Protein AF-A0A9W6YCD4-F1 (afdb_monomer)

Structure (mmCIF, N/CA/C/O backbone):
data_AF-A0A9W6YCD4-F1
#
_entry.id   AF-A0A9W6YCD4-F1
#
loop_
_atom_site.group_PDB
_atom_site.id
_atom_site.type_symbol
_atom_s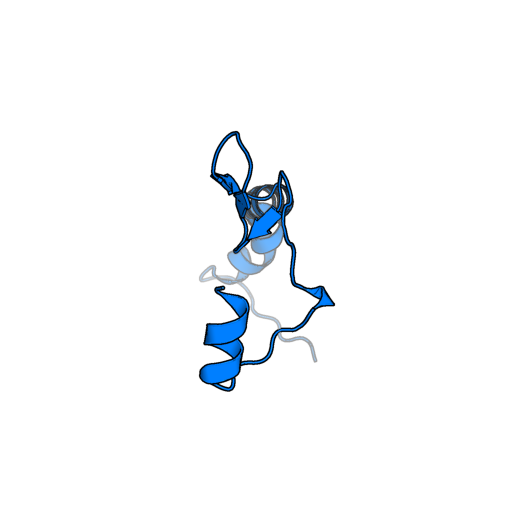ite.label_atom_id
_atom_site.label_alt_id
_atom_site.labe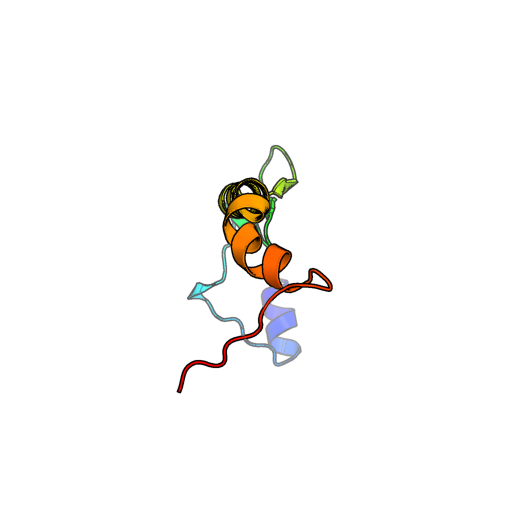l_comp_id
_atom_site.label_asym_id
_atom_site.label_entity_id
_atom_site.label_seq_id
_atom_site.pdbx_PDB_ins_code
_atom_site.Cartn_x
_atom_site.Cartn_y
_atom_site.Cartn_z
_atom_site.occupancy
_atom_site.B_iso_or_equiv
_atom_site.auth_seq_id
_atom_site.auth_comp_id
_atom_site.auth_asym_id
_atom_site.auth_atom_id
_atom_site.pdbx_PDB_model_num
ATOM 1 N N . MET A 1 1 ? 8.101 -9.972 -25.769 1.00 69.31 1 MET A N 1
ATOM 2 C CA . MET A 1 1 ? 8.335 -9.324 -24.456 1.00 69.31 1 MET A CA 1
ATOM 3 C C . MET A 1 1 ? 7.020 -9.247 -23.683 1.00 69.31 1 MET A C 1
ATOM 5 O O . MET A 1 1 ? 5.979 -9.474 -24.281 1.00 69.31 1 MET A O 1
ATOM 9 N N . ALA A 1 2 ? 7.032 -8.956 -22.376 1.00 86.50 2 ALA A N 1
ATOM 10 C CA . ALA A 1 2 ? 5.834 -9.005 -21.517 1.00 86.50 2 ALA A CA 1
ATOM 11 C C . ALA A 1 2 ? 4.619 -8.215 -22.057 1.00 86.50 2 ALA A C 1
ATOM 13 O O . ALA A 1 2 ? 3.479 -8.637 -21.884 1.00 86.50 2 ALA A O 1
ATOM 14 N N . LEU A 1 3 ? 4.860 -7.105 -22.761 1.00 91.25 3 LEU A N 1
ATOM 15 C CA . LEU A 1 3 ? 3.809 -6.285 -23.368 1.00 91.25 3 LEU A CA 1
ATOM 16 C C . LEU A 1 3 ? 3.048 -7.015 -24.491 1.00 91.25 3 LEU A C 1
ATOM 18 O O . LEU A 1 3 ? 1.832 -6.880 -24.591 1.00 91.25 3 LEU A O 1
ATOM 22 N N . ASP A 1 4 ? 3.745 -7.838 -25.281 1.00 94.38 4 ASP A N 1
ATOM 23 C CA . ASP A 1 4 ? 3.149 -8.605 -26.383 1.00 94.38 4 ASP A CA 1
ATOM 24 C C . ASP A 1 4 ? 2.178 -9.669 -25.857 1.00 94.38 4 ASP A C 1
ATOM 26 O O . ASP A 1 4 ? 1.142 -9.935 -26.459 1.00 94.38 4 ASP A O 1
ATOM 30 N N . TRP A 1 5 ? 2.489 -10.262 -24.700 1.00 96.44 5 TRP A N 1
ATOM 31 C CA . TRP A 1 5 ? 1.630 -11.259 -24.056 1.00 96.44 5 TRP A CA 1
ATOM 32 C C . TRP A 1 5 ? 0.350 -10.641 -23.498 1.00 96.44 5 TRP A C 1
ATOM 34 O O . TRP A 1 5 ? -0.722 -11.225 -23.635 1.00 96.44 5 TRP A O 1
ATOM 44 N N . LEU A 1 6 ? 0.445 -9.446 -22.909 1.00 95.12 6 LEU A N 1
ATOM 45 C CA . LEU A 1 6 ? -0.728 -8.703 -22.447 1.00 95.12 6 LEU A CA 1
ATOM 46 C C . LEU A 1 6 ? -1.660 -8.367 -23.616 1.00 95.12 6 LEU A C 1
ATOM 48 O O . LEU A 1 6 ? -2.867 -8.582 -23.515 1.00 95.12 6 LEU A O 1
ATOM 52 N N . ALA A 1 7 ? -1.096 -7.922 -24.743 1.00 95.12 7 ALA A N 1
ATOM 53 C CA . ALA A 1 7 ? -1.862 -7.651 -25.954 1.00 95.12 7 ALA A CA 1
ATOM 54 C C . ALA A 1 7 ? -2.527 -8.921 -26.517 1.00 95.12 7 ALA A C 1
ATOM 56 O O . ALA A 1 7 ? -3.714 -8.894 -26.839 1.00 95.12 7 ALA A O 1
ATOM 57 N N . ALA A 1 8 ? -1.803 -10.045 -26.575 1.00 97.25 8 ALA A N 1
ATOM 58 C CA . ALA A 1 8 ? -2.348 -11.330 -27.023 1.00 97.25 8 ALA A CA 1
ATOM 59 C C . ALA A 1 8 ? -3.496 -11.841 -26.129 1.00 97.25 8 ALA A C 1
ATOM 61 O O . ALA A 1 8 ? -4.412 -12.497 -26.619 1.00 97.25 8 ALA A O 1
ATOM 62 N N . ALA A 1 9 ? -3.475 -11.508 -24.836 1.00 97.44 9 ALA A N 1
ATOM 63 C CA . ALA 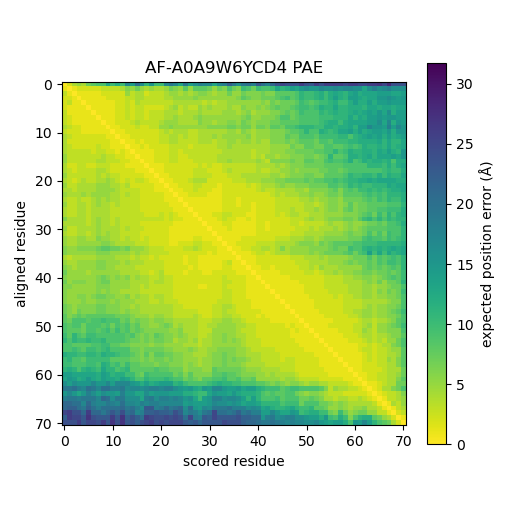A 1 9 ? -4.545 -11.816 -23.887 1.00 97.44 9 ALA A CA 1
ATOM 64 C C . ALA A 1 9 ? -5.734 -10.832 -23.943 1.00 97.44 9 ALA A C 1
ATOM 66 O O . ALA A 1 9 ? -6.672 -10.967 -23.158 1.00 97.44 9 ALA A O 1
ATOM 67 N N . GLY A 1 10 ? -5.708 -9.827 -24.827 1.00 97.06 10 GLY A N 1
ATOM 68 C CA . GLY A 1 10 ? -6.754 -8.802 -24.918 1.00 97.06 10 GLY A CA 1
ATOM 69 C C . GLY A 1 10 ? -6.752 -7.803 -23.755 1.00 97.06 10 GLY A C 1
ATOM 70 O O . GLY A 1 10 ? -7.756 -7.129 -23.524 1.00 97.06 10 GLY A O 1
ATOM 71 N N . LEU A 1 11 ? -5.646 -7.698 -23.010 1.00 97.06 11 LEU A N 1
ATOM 72 C CA . LEU A 1 11 ? -5.502 -6.764 -21.896 1.00 97.06 11 LEU A CA 1
ATOM 73 C C . LEU A 1 11 ? -4.893 -5.442 -22.372 1.00 97.06 11 LEU A C 1
ATOM 75 O O . LEU A 1 11 ? -3.900 -5.410 -23.097 1.00 97.06 11 LEU A O 1
ATOM 79 N N . THR A 1 12 ? -5.458 -4.332 -21.900 1.00 95.19 12 THR A N 1
ATOM 80 C CA . THR A 1 12 ? -4.958 -2.981 -22.184 1.00 95.19 12 THR A CA 1
ATOM 81 C C . THR A 1 12 ? -4.372 -2.337 -20.937 1.00 95.19 12 THR A C 1
ATOM 83 O O . THR A 1 12 ? -4.928 -2.466 -19.846 1.00 95.19 12 THR A O 1
ATOM 86 N N . LEU A 1 13 ? -3.291 -1.576 -21.102 1.00 94.88 13 LEU A N 1
ATOM 87 C CA . LEU A 1 13 ? -2.654 -0.838 -20.016 1.00 94.88 13 LEU A CA 1
ATOM 88 C C . LEU A 1 13 ? -3.032 0.641 -20.034 1.00 94.88 13 LEU A C 1
ATOM 90 O O . LEU A 1 13 ? -3.126 1.278 -21.083 1.00 94.88 13 LEU A O 1
ATOM 94 N N . LYS A 1 14 ? -3.168 1.221 -18.841 1.00 95.75 14 LYS A N 1
ATOM 95 C CA . LYS A 1 14 ? -3.321 2.663 -18.676 1.00 95.75 14 LYS A CA 1
ATOM 96 C C . LYS A 1 14 ? -1.940 3.305 -18.576 1.00 95.75 14 LYS A C 1
ATOM 98 O O . LYS A 1 14 ? -1.391 3.379 -17.482 1.00 95.75 14 LYS A O 1
ATOM 103 N N . LEU A 1 15 ? -1.416 3.810 -19.696 1.00 93.81 15 LEU A N 1
ATOM 104 C CA . LEU A 1 15 ? -0.041 4.330 -19.789 1.00 93.81 15 LEU A CA 1
ATOM 105 C C . LEU A 1 15 ? 0.328 5.329 -18.685 1.00 93.81 15 LEU A C 1
ATOM 107 O O . LEU A 1 15 ? 1.431 5.271 -18.163 1.00 93.81 15 LEU A O 1
ATOM 111 N N . LYS A 1 16 ? -0.610 6.186 -18.260 1.00 96.19 16 LYS A N 1
ATOM 112 C CA . LYS A 1 16 ? -0.368 7.173 -17.193 1.00 96.19 16 LYS A CA 1
ATOM 113 C C . LYS A 1 16 ? -0.051 6.569 -15.813 1.00 96.19 16 LYS A C 1
ATOM 115 O O . LYS A 1 16 ? 0.403 7.289 -14.937 1.00 96.19 16 LYS A O 1
ATOM 120 N N . ASN A 1 17 ? -0.354 5.287 -15.609 1.00 93.75 17 ASN A N 1
ATOM 121 C CA . ASN A 1 17 ? -0.069 4.547 -14.379 1.00 93.75 17 ASN A CA 1
ATOM 122 C C . ASN A 1 17 ? 1.125 3.589 -14.549 1.00 93.75 17 ASN A C 1
ATOM 124 O O . ASN A 1 17 ? 1.476 2.889 -13.603 1.00 93.75 17 ASN A O 1
ATOM 128 N N . CYS A 1 18 ? 1.695 3.484 -15.751 1.00 93.50 18 CYS A N 1
ATOM 129 C CA . CYS A 1 18 ? 2.809 2.590 -16.021 1.00 93.50 18 CYS A CA 1
ATOM 130 C C . CYS A 1 18 ? 4.132 3.303 -15.749 1.00 93.50 18 CYS A C 1
ATOM 132 O O . CYS A 1 18 ? 4.328 4.447 -16.153 1.00 93.50 18 CYS A O 1
ATOM 134 N N . VAL A 1 19 ? 5.054 2.588 -15.114 1.00 94.62 19 VAL A N 1
ATOM 135 C CA . VAL A 1 19 ? 6.427 3.027 -14.875 1.00 94.62 19 VAL A CA 1
ATOM 136 C C . VAL A 1 19 ? 7.339 1.938 -15.426 1.00 94.62 19 VAL A C 1
ATOM 138 O O . VAL A 1 19 ? 7.133 0.758 -15.146 1.00 94.62 19 VAL A O 1
ATOM 141 N N . PHE A 1 20 ? 8.316 2.318 -16.246 1.00 93.50 20 PHE A N 1
ATOM 142 C CA . PHE A 1 20 ? 9.240 1.389 -16.896 1.00 93.50 20 PHE A CA 1
ATOM 143 C C . PHE A 1 20 ? 10.677 1.827 -16.648 1.00 93.50 20 PHE A C 1
ATOM 145 O O . PHE A 1 20 ? 10.945 3.024 -16.617 1.00 93.50 20 PHE A O 1
ATOM 152 N N . ALA A 1 21 ? 11.581 0.852 -16.512 1.00 94.06 21 ALA A N 1
ATOM 153 C CA . ALA A 1 21 ? 13.021 1.074 -16.353 1.00 94.06 21 ALA A CA 1
ATOM 154 C C . ALA A 1 21 ? 13.379 2.141 -15.293 1.00 94.06 21 ALA A C 1
ATOM 156 O O . ALA A 1 21 ? 14.318 2.908 -15.476 1.00 94.06 21 ALA A O 1
ATOM 157 N N . ALA A 1 22 ? 12.608 2.204 -14.204 1.00 95.56 22 ALA A N 1
ATOM 158 C CA . ALA A 1 22 ? 12.844 3.128 -13.104 1.00 95.56 22 ALA A CA 1
ATOM 159 C C . ALA A 1 22 ? 13.682 2.463 -12.007 1.00 95.56 22 ALA A C 1
ATOM 161 O O . ALA A 1 22 ? 13.500 1.283 -11.711 1.00 95.56 22 ALA A O 1
ATOM 162 N N . GLU A 1 23 ? 14.561 3.240 -11.379 1.00 96.94 23 GLU A N 1
ATOM 163 C CA . GLU A 1 23 ? 15.369 2.807 -10.228 1.00 96.94 23 GLU A CA 1
ATOM 164 C C . GLU A 1 23 ? 14.536 2.673 -8.944 1.00 96.94 23 GLU A C 1
ATOM 166 O O . GLU A 1 23 ? 14.916 1.951 -8.023 1.00 96.94 23 GLU A O 1
ATOM 171 N N . SER A 1 24 ? 13.389 3.361 -8.892 1.00 96.00 24 SER A N 1
ATOM 172 C CA . SER A 1 24 ? 12.416 3.265 -7.811 1.00 96.00 24 SER A CA 1
ATOM 173 C C . SER A 1 24 ? 10.983 3.490 -8.308 1.00 96.00 24 SER 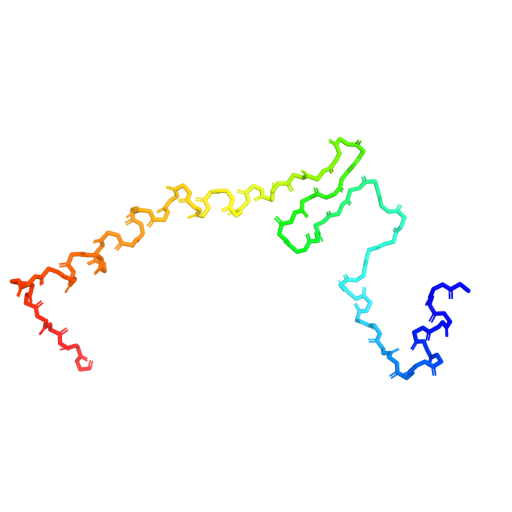A C 1
ATOM 175 O O . SER A 1 24 ? 10.763 4.283 -9.227 1.00 96.00 24 SER A O 1
ATOM 177 N N . MET A 1 25 ? 9.999 2.797 -7.721 1.00 96.06 25 MET A N 1
ATOM 178 C CA . MET A 1 25 ? 8.569 3.002 -8.005 1.00 96.06 25 MET A CA 1
ATOM 179 C C . MET A 1 25 ? 7.662 2.631 -6.825 1.00 96.06 25 MET A C 1
ATOM 181 O O . MET A 1 25 ? 7.971 1.719 -6.061 1.00 96.06 25 MET A O 1
ATOM 185 N N . GLU A 1 26 ? 6.498 3.283 -6.720 1.00 95.56 26 GLU A N 1
ATOM 186 C CA . GLU A 1 26 ? 5.427 2.836 -5.823 1.00 95.56 26 GLU A CA 1
ATOM 187 C C . GLU A 1 26 ? 4.599 1.716 -6.473 1.00 95.56 26 GLU A C 1
ATOM 189 O O . GLU A 1 26 ? 4.038 1.888 -7.558 1.00 95.56 26 GLU A O 1
ATOM 194 N N . TYR A 1 27 ? 4.448 0.590 -5.781 1.00 95.38 27 TYR A N 1
ATOM 195 C CA . TYR A 1 27 ? 3.596 -0.523 -6.178 1.00 95.38 27 TYR A CA 1
ATOM 196 C C . TYR A 1 27 ? 2.907 -1.138 -4.954 1.00 95.38 27 TYR A C 1
ATOM 198 O O . TYR A 1 27 ? 3.558 -1.520 -3.987 1.00 95.38 27 TYR A O 1
ATOM 206 N N . LEU A 1 28 ? 1.570 -1.219 -4.987 1.00 94.06 28 LEU A N 1
ATOM 207 C CA . LEU A 1 28 ? 0.733 -1.805 -3.924 1.00 94.06 28 LEU A CA 1
ATOM 208 C C . LEU A 1 28 ? 1.012 -1.262 -2.507 1.00 94.06 28 LEU A C 1
ATOM 210 O O . LEU A 1 28 ? 0.941 -1.995 -1.528 1.00 94.06 28 LEU A O 1
ATOM 214 N N . GLY A 1 29 ? 1.311 0.034 -2.388 1.00 94.38 29 GLY A N 1
ATOM 215 C CA . GLY A 1 29 ? 1.605 0.662 -1.094 1.00 94.38 29 GLY A CA 1
ATOM 216 C C . GLY A 1 29 ? 3.040 0.460 -0.603 1.00 94.38 29 GLY A C 1
ATOM 217 O O . GLY A 1 29 ? 3.356 0.826 0.531 1.00 94.38 29 GLY A O 1
ATOM 218 N N . HIS A 1 30 ? 3.916 -0.051 -1.465 1.00 97.44 30 HIS A N 1
ATOM 219 C CA . HIS A 1 30 ? 5.343 -0.166 -1.213 1.00 97.44 30 HIS A CA 1
ATOM 220 C C . HIS A 1 30 ? 6.157 0.647 -2.212 1.00 97.44 30 HIS A C 1
ATOM 222 O O . HIS A 1 30 ? 5.792 0.742 -3.377 1.00 97.44 30 HIS A O 1
ATOM 228 N N . THR A 1 31 ? 7.281 1.181 -1.762 1.00 97.25 31 THR A N 1
ATOM 229 C CA . THR A 1 31 ? 8.372 1.656 -2.602 1.00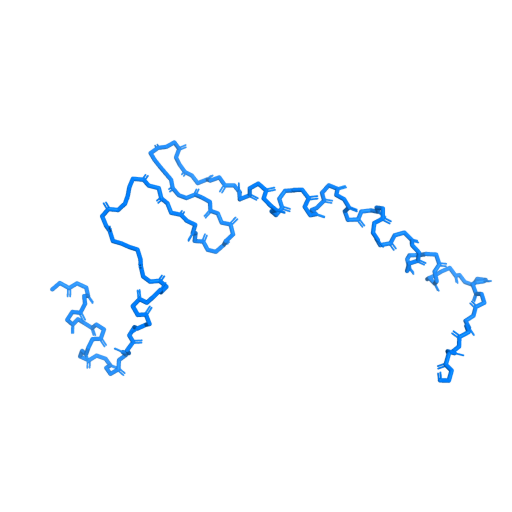 97.25 31 THR A CA 1
ATOM 230 C C . THR A 1 31 ? 9.282 0.471 -2.914 1.00 97.25 31 THR A C 1
ATOM 232 O O . THR A 1 31 ? 9.778 -0.193 -2.002 1.00 97.25 31 THR A O 1
ATOM 235 N N . LEU A 1 32 ? 9.478 0.189 -4.200 1.00 97.38 32 LEU A N 1
ATOM 236 C CA . LEU A 1 32 ? 10.438 -0.793 -4.700 1.00 97.38 32 LEU A CA 1
ATOM 237 C C . LEU A 1 32 ? 11.695 -0.044 -5.135 1.00 97.38 32 LEU A C 1
ATOM 239 O O . LEU A 1 32 ? 11.574 0.848 -5.968 1.00 97.38 32 LEU A O 1
ATOM 243 N N . SER A 1 33 ? 12.867 -0.399 -4.614 1.00 97.06 33 SER A N 1
ATOM 244 C CA . SER A 1 33 ? 14.160 0.171 -5.021 1.00 97.06 33 SER A CA 1
ATOM 245 C C . SER A 1 33 ? 15.285 -0.868 -4.918 1.00 97.06 33 SER A C 1
ATOM 247 O O . SER A 1 33 ? 15.053 -2.025 -4.559 1.00 97.06 33 SER A O 1
ATOM 249 N N . ALA A 1 34 ? 16.525 -0.463 -5.215 1.00 97.50 34 ALA A N 1
ATOM 250 C CA . ALA A 1 34 ? 17.713 -1.291 -4.990 1.00 97.50 34 ALA A CA 1
ATOM 251 C C . ALA A 1 34 ? 17.901 -1.696 -3.512 1.00 97.50 34 ALA A C 1
ATOM 253 O O . ALA A 1 34 ? 18.473 -2.750 -3.237 1.00 97.50 34 ALA A O 1
ATOM 254 N N . ASP A 1 35 ? 17.370 -0.904 -2.576 1.00 96.19 35 ASP A N 1
ATOM 255 C CA . ASP A 1 35 ? 17.404 -1.179 -1.132 1.00 96.19 35 ASP A CA 1
ATOM 256 C C . ASP A 1 35 ? 16.334 -2.199 -0.693 1.00 96.19 35 ASP A C 1
ATOM 258 O O . ASP A 1 35 ? 16.253 -2.569 0.480 1.00 96.19 35 ASP A O 1
ATOM 262 N N . GLY A 1 36 ? 15.507 -2.670 -1.633 1.00 96.31 36 GLY A N 1
ATOM 263 C CA . GLY A 1 36 ? 14.469 -3.670 -1.415 1.00 96.31 36 GLY A CA 1
ATOM 264 C C . GLY A 1 36 ? 13.055 -3.092 -1.457 1.00 96.31 36 GLY A C 1
ATOM 265 O O . GLY A 1 36 ? 12.743 -2.191 -2.235 1.00 96.31 36 GLY A O 1
ATOM 266 N N . VAL A 1 37 ? 12.167 -3.674 -0.648 1.00 97.38 37 VAL A N 1
ATOM 267 C CA . VAL A 1 37 ? 10.744 -3.315 -0.569 1.00 97.38 37 VAL A CA 1
ATOM 268 C C . VAL A 1 37 ? 10.497 -2.582 0.741 1.00 97.38 37 VAL A C 1
ATOM 270 O O . VAL A 1 37 ? 10.682 -3.155 1.815 1.00 97.38 37 VAL A O 1
ATOM 273 N N . GLN A 1 38 ? 10.050 -1.333 0.664 1.00 97.31 38 GLN A N 1
ATOM 274 C CA . GLN A 1 38 ? 9.767 -0.501 1.834 1.00 97.31 38 GLN A CA 1
ATOM 275 C C . GLN A 1 38 ? 8.323 0.007 1.801 1.00 97.31 38 GLN A C 1
ATOM 277 O O . GLN A 1 38 ? 7.772 0.180 0.719 1.00 97.31 38 GLN A O 1
ATOM 282 N N . PRO A 1 39 ? 7.646 0.226 2.938 1.00 97.12 39 PRO A N 1
ATOM 283 C CA . PRO A 1 39 ? 6.330 0.860 2.934 1.00 97.12 39 PRO A CA 1
ATOM 284 C C . PRO A 1 39 ? 6.430 2.315 2.467 1.00 97.12 39 PRO A C 1
ATOM 286 O O . PRO A 1 39 ? 7.405 3.000 2.762 1.00 97.12 39 PRO A O 1
ATOM 289 N N . VAL A 1 40 ? 5.407 2.809 1.772 1.00 97.31 40 VAL A N 1
ATOM 290 C CA . VAL A 1 40 ? 5.371 4.225 1.384 1.00 97.31 40 VAL A CA 1
ATOM 291 C C . VAL A 1 40 ? 5.130 5.102 2.618 1.00 97.31 40 VAL A C 1
ATOM 293 O O . VAL A 1 40 ? 4.159 4.892 3.349 1.00 97.31 40 VAL A O 1
ATOM 296 N N . ASP A 1 41 ? 5.936 6.151 2.794 1.00 95.69 41 ASP A N 1
ATOM 297 C CA . ASP A 1 41 ? 5.879 7.086 3.932 1.00 95.69 41 ASP A CA 1
ATOM 298 C C . ASP A 1 41 ? 4.476 7.618 4.243 1.00 95.69 41 ASP A C 1
ATOM 300 O O . ASP A 1 41 ? 4.093 7.762 5.404 1.00 95.69 41 ASP A O 1
ATOM 304 N N . ARG A 1 42 ? 3.673 7.914 3.213 1.00 96.38 42 ARG A N 1
ATOM 305 C CA . ARG A 1 42 ? 2.303 8.420 3.405 1.00 96.38 42 ARG A CA 1
ATOM 306 C C . ARG A 1 42 ? 1.397 7.413 4.112 1.00 96.38 42 ARG A C 1
ATOM 308 O O . ARG A 1 42 ? 0.517 7.819 4.864 1.00 96.38 42 ARG A O 1
ATOM 315 N N . LEU A 1 43 ? 1.607 6.119 3.871 1.00 96.38 43 LEU A N 1
ATOM 316 C CA . LEU A 1 43 ? 0.840 5.053 4.509 1.00 96.38 43 LEU A CA 1
ATOM 317 C C . LEU A 1 43 ? 1.317 4.829 5.945 1.00 96.38 43 LEU A C 1
ATOM 319 O O . LEU A 1 43 ? 0.480 4.634 6.822 1.00 96.38 43 LEU A O 1
ATOM 323 N N . ILE A 1 44 ? 2.623 4.959 6.205 1.00 96.94 44 ILE A N 1
ATOM 324 C CA . ILE A 1 44 ? 3.181 4.934 7.567 1.00 96.94 44 ILE A CA 1
ATOM 325 C C . ILE A 1 44 ? 2.555 6.055 8.406 1.00 96.94 44 ILE A C 1
ATOM 327 O O . ILE A 1 44 ? 1.933 5.787 9.433 1.00 96.94 44 ILE A O 1
ATOM 331 N N . LYS A 1 45 ? 2.605 7.299 7.912 1.00 97.12 45 LYS A N 1
ATOM 332 C CA . LYS A 1 45 ? 2.019 8.467 8.593 1.00 97.12 45 LYS A CA 1
ATOM 333 C C . LYS A 1 45 ? 0.519 8.318 8.843 1.00 97.12 45 LYS A C 1
ATOM 335 O O . LYS A 1 45 ? 0.017 8.752 9.877 1.00 97.12 45 LYS A O 1
ATOM 340 N N . ALA A 1 46 ? -0.210 7.710 7.905 1.00 96.69 46 ALA A N 1
ATOM 341 C CA . ALA A 1 46 ? -1.638 7.457 8.072 1.00 96.69 46 ALA A CA 1
ATOM 342 C C . ALA A 1 46 ? -1.916 6.494 9.237 1.00 96.69 46 ALA A C 1
ATOM 344 O O . ALA A 1 46 ? -2.846 6.731 10.006 1.00 96.69 46 ALA A O 1
ATOM 345 N N . VAL A 1 47 ? -1.100 5.446 9.394 1.00 96.62 47 VAL A N 1
ATOM 346 C CA . VAL A 1 47 ? -1.203 4.501 10.517 1.00 96.62 47 V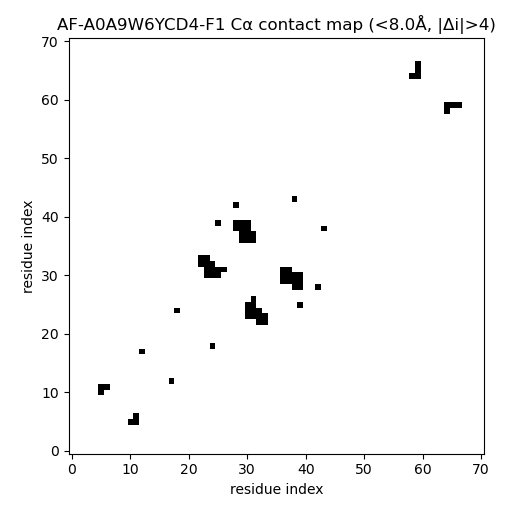AL A CA 1
ATOM 347 C C . VAL A 1 47 ? -0.815 5.168 11.836 1.00 96.62 47 VAL A C 1
ATOM 349 O O . VAL A 1 47 ? -1.540 5.025 12.818 1.00 96.62 47 VAL A O 1
ATOM 352 N N . GLU A 1 48 ? 0.269 5.946 11.862 1.00 97.44 48 GLU A N 1
ATOM 353 C CA . GLU A 1 48 ? 0.698 6.694 13.055 1.00 97.44 48 GLU A CA 1
ATOM 354 C C . GLU A 1 48 ? -0.388 7.664 13.551 1.00 97.44 48 GLU A C 1
ATOM 356 O O . GLU A 1 48 ? -0.677 7.733 14.746 1.00 97.44 48 GLU A O 1
ATOM 361 N N . ALA A 1 49 ? -1.041 8.382 12.633 1.00 97.38 49 ALA A N 1
ATOM 362 C CA . ALA A 1 49 ? -2.110 9.322 12.961 1.00 97.38 49 ALA A CA 1
ATOM 363 C C . ALA A 1 49 ? -3.468 8.648 13.233 1.00 97.38 49 ALA A C 1
ATOM 365 O O . ALA A 1 49 ? -4.380 9.302 13.752 1.00 97.38 49 ALA A O 1
ATOM 366 N N . PHE A 1 50 ? -3.624 7.361 12.896 1.00 97.19 50 PHE A N 1
ATOM 367 C CA . PHE A 1 50 ? -4.917 6.675 12.896 1.00 97.19 50 PHE A CA 1
ATOM 368 C C . PHE A 1 50 ? -5.615 6.739 14.253 1.00 97.19 50 PHE A C 1
ATOM 370 O O . PHE A 1 50 ? -6.809 7.019 14.308 1.00 97.19 50 PHE A O 1
ATOM 377 N N . GLY A 1 51 ? -4.877 6.548 15.351 1.00 96.38 51 GLY A N 1
ATOM 378 C CA . GLY A 1 51 ? -5.445 6.601 16.700 1.00 96.38 51 GLY A CA 1
ATOM 379 C C . GLY A 1 51 ? -6.116 7.942 17.004 1.00 96.38 51 GLY A C 1
ATOM 380 O O . GLY A 1 51 ? -7.248 7.971 17.482 1.00 96.38 51 GLY A O 1
ATOM 381 N N . SER A 1 52 ? -5.460 9.052 16.662 1.00 96.81 52 SER A N 1
ATOM 382 C CA . SER A 1 52 ? -5.996 10.403 16.864 1.00 96.81 52 SER A CA 1
ATOM 383 C C . SER A 1 52 ? -7.193 10.690 15.959 1.00 96.81 52 SER A C 1
ATOM 385 O O . SER A 1 52 ? -8.177 11.273 16.412 1.00 96.81 52 SER A O 1
ATOM 387 N N . ILE A 1 53 ? -7.134 10.250 14.699 1.00 96.75 53 ILE A N 1
ATOM 388 C CA . ILE A 1 53 ? -8.215 10.430 13.717 1.00 96.75 53 ILE A CA 1
ATOM 389 C C . ILE A 1 53 ? -9.453 9.620 14.118 1.00 96.75 53 ILE A C 1
ATOM 391 O O . ILE A 1 53 ? -10.572 10.126 14.077 1.00 96.75 53 ILE A O 1
ATOM 395 N N . ALA A 1 54 ? -9.259 8.367 14.527 1.00 96.56 54 ALA A N 1
ATOM 396 C CA . ALA A 1 54 ? -10.336 7.449 14.872 1.00 96.56 54 ALA A CA 1
ATOM 397 C C . ALA A 1 54 ? -10.864 7.652 16.301 1.00 96.56 54 ALA A C 1
ATOM 399 O O . ALA A 1 54 ? -11.935 7.139 16.624 1.00 96.56 54 ALA A O 1
ATOM 400 N N . ALA A 1 55 ? -10.164 8.405 17.159 1.00 95.44 55 ALA A N 1
ATOM 401 C CA . ALA A 1 55 ? -10.535 8.587 18.563 1.00 95.44 55 ALA A CA 1
ATOM 402 C C . ALA A 1 55 ? -11.988 9.057 18.787 1.00 95.44 55 ALA A C 1
ATOM 404 O O . ALA A 1 55 ? -12.635 8.507 19.681 1.00 95.44 55 ALA A O 1
ATOM 405 N N . PRO A 1 56 ? -12.550 10.025 18.029 1.00 92.75 56 PRO A N 1
ATOM 406 C CA . PRO A 1 56 ? -13.950 10.417 18.192 1.00 92.75 56 PRO A CA 1
ATOM 407 C C . PRO A 1 56 ? -14.913 9.262 17.902 1.00 92.75 56 PRO A C 1
ATOM 409 O O . PRO A 1 56 ? -15.829 9.026 18.682 1.00 92.75 56 PRO A O 1
ATOM 412 N N . LEU A 1 57 ? -14.658 8.490 16.842 1.00 91.81 57 LEU A N 1
ATOM 413 C CA . LEU A 1 57 ? -15.484 7.341 16.463 1.00 91.81 57 LEU A CA 1
ATOM 414 C C . LEU A 1 57 ? -15.349 6.193 17.469 1.00 91.81 57 LEU A C 1
ATOM 416 O O . LEU A 1 57 ? -16.344 5.586 17.850 1.00 91.81 57 LEU A O 1
ATOM 420 N N . ALA A 1 58 ? -14.140 5.939 17.972 1.00 92.69 58 ALA A N 1
ATOM 421 C CA . ALA A 1 58 ? -13.903 4.922 18.992 1.00 92.69 58 ALA A CA 1
ATOM 422 C C . ALA A 1 58 ? -14.651 5.222 20.305 1.00 92.69 58 ALA A C 1
ATOM 424 O O . ALA A 1 58 ? -15.066 4.296 21.001 1.00 92.69 58 ALA A O 1
ATOM 425 N N . LYS A 1 59 ? -14.874 6.503 20.642 1.00 92.06 59 LYS A N 1
ATOM 426 C CA . LYS A 1 59 ? -15.697 6.892 21.803 1.00 92.06 59 LYS A CA 1
ATOM 427 C C . LYS A 1 59 ? -17.170 6.521 21.626 1.00 92.06 59 LYS A C 1
ATOM 429 O O . LYS A 1 59 ? -17.797 6.179 22.623 1.00 92.06 59 LYS A O 1
ATOM 434 N N . LEU A 1 60 ? -17.689 6.539 20.397 1.00 91.62 60 LEU A N 1
ATOM 435 C CA . LEU A 1 60 ? -19.077 6.164 20.095 1.00 91.62 60 LEU A CA 1
ATOM 436 C C . LEU A 1 60 ? -19.341 4.661 20.260 1.00 91.62 60 LEU A C 1
ATOM 438 O O . LEU A 1 60 ? -20.488 4.250 20.358 1.00 91.62 60 LEU A O 1
ATOM 442 N N . LEU A 1 61 ? -18.291 3.837 20.315 1.00 91.94 61 LEU A N 1
ATOM 443 C CA . LEU A 1 61 ? -18.410 2.393 20.538 1.00 91.94 61 LEU A CA 1
ATOM 444 C C . LEU A 1 61 ? -18.566 2.021 22.025 1.00 91.94 61 LEU A C 1
ATOM 446 O O . LEU A 1 61 ? -18.702 0.840 22.348 1.00 91.94 61 LEU A O 1
ATOM 450 N N . LYS A 1 62 ? -18.514 2.994 22.948 1.00 92.38 62 LYS A N 1
ATOM 451 C CA . LYS A 1 62 ? -18.727 2.748 24.381 1.00 92.38 62 LYS A CA 1
ATOM 452 C C . LYS A 1 62 ? -20.204 2.473 24.667 1.00 92.38 62 LYS A C 1
ATOM 454 O O . LYS A 1 62 ? -21.083 3.060 24.050 1.00 92.38 62 LYS A O 1
ATOM 459 N N . LYS A 1 63 ? -20.476 1.602 25.646 1.00 91.81 63 LYS A N 1
ATOM 460 C CA . LYS A 1 63 ? -21.840 1.168 26.005 1.00 91.81 63 LYS A CA 1
ATOM 461 C C . LYS A 1 63 ? -22.760 2.328 26.411 1.00 91.81 63 LYS A C 1
ATOM 463 O O . LYS A 1 63 ? -23.964 2.247 26.204 1.00 91.81 63 LYS A O 1
ATOM 468 N N . ASP A 1 64 ? -22.194 3.354 27.027 1.00 90.94 64 ASP A N 1
ATOM 469 C CA . ASP A 1 64 ? -22.864 4.540 27.557 1.00 90.94 64 ASP A CA 1
ATOM 470 C C . ASP A 1 64 ? -22.752 5.761 26.630 1.00 90.94 64 ASP A C 1
ATOM 472 O O . ASP A 1 64 ? -23.114 6.865 27.027 1.00 90.94 64 ASP A O 1
ATOM 476 N N . ALA A 1 65 ? -22.243 5.590 25.405 1.00 91.00 65 ALA A N 1
ATOM 477 C CA . ALA A 1 65 ? -22.144 6.688 24.456 1.00 91.00 65 ALA A CA 1
ATOM 478 C C . ALA A 1 65 ? -23.537 7.126 23.978 1.00 91.00 65 ALA A C 1
ATOM 480 O O . ALA A 1 65 ? -24.306 6.327 23.442 1.00 91.00 65 ALA A O 1
ATOM 481 N N . GLU A 1 66 ? -23.841 8.414 24.131 1.00 87.25 66 GLU A N 1
ATOM 482 C CA . GLU A 1 66 ? -25.032 9.017 23.536 1.00 87.25 66 GLU A CA 1
ATOM 483 C C . GLU A 1 66 ? -24.866 9.110 22.014 1.00 87.25 66 GLU A C 1
ATOM 485 O O . GLU A 1 66 ? -23.895 9.679 21.507 1.00 87.25 66 GLU A O 1
ATOM 490 N N . TRP A 1 67 ? -25.817 8.530 21.278 1.00 83.69 67 TRP A N 1
ATOM 491 C CA . TRP A 1 67 ? -25.827 8.537 19.819 1.00 83.69 67 TRP A CA 1
ATOM 492 C C . TRP A 1 67 ? -26.773 9.618 19.292 1.00 83.69 67 TRP A C 1
ATOM 494 O O . TRP A 1 67 ? -27.992 9.499 19.424 1.00 83.69 67 TRP A O 1
ATOM 504 N N . CYS A 1 68 ? -26.217 10.646 18.650 1.00 79.38 68 CYS A N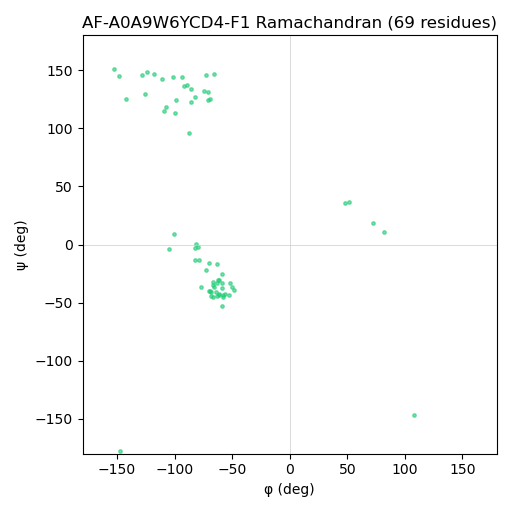 1
ATOM 505 C CA . CYS A 1 68 ? -26.985 11.718 18.019 1.00 79.38 68 CYS A CA 1
ATOM 506 C C . CYS A 1 68 ? -26.887 11.602 16.495 1.00 79.38 68 CYS A C 1
ATOM 508 O O . CYS A 1 68 ? -25.810 11.779 15.927 1.00 79.38 68 CYS A O 1
ATOM 510 N N . TRP A 1 69 ? -28.012 11.335 15.830 1.00 76.19 69 TRP A N 1
ATOM 511 C CA . TRP A 1 69 ? -28.116 11.518 14.383 1.00 76.19 69 TRP A CA 1
ATOM 512 C C . TRP A 1 69 ? -28.212 13.014 14.081 1.00 76.19 69 TRP A C 1
ATOM 514 O O . TRP A 1 69 ? -28.994 13.720 14.713 1.00 76.19 69 TRP A O 1
ATOM 524 N N . THR A 1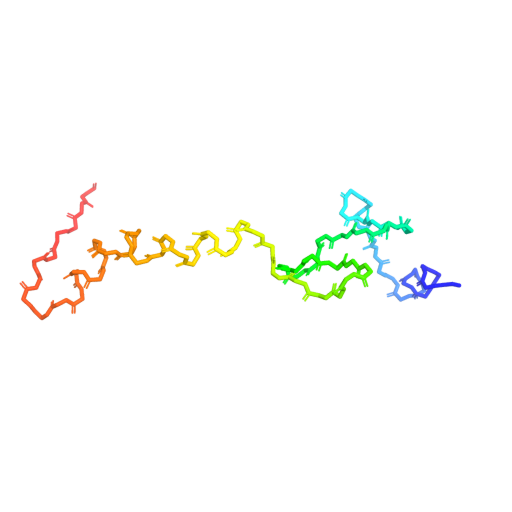 70 ? -27.420 13.499 13.131 1.00 75.00 70 THR A N 1
ATOM 525 C CA . THR A 1 70 ? -27.623 14.829 12.547 1.00 75.00 70 THR A CA 1
ATOM 526 C C . THR A 1 70 ? -28.640 14.712 11.413 1.00 75.00 70 THR A C 1
ATOM 528 O O . THR A 1 70 ? -28.517 13.783 10.611 1.00 75.00 70 THR A O 1
ATOM 531 N N . GLU A 1 71 ? -29.624 15.615 11.365 1.00 56.56 71 GLU A N 1
ATOM 532 C CA . GLU A 1 71 ? -30.524 15.789 10.208 1.00 56.56 71 GLU A CA 1
ATOM 533 C C . GLU A 1 71 ? -29.777 16.270 8.957 1.00 56.56 71 GLU A C 1
ATOM 535 O O . GLU A 1 71 ? -28.777 17.015 9.106 1.00 56.56 71 GLU A O 1
#

Nearest PDB structures (foldseek):
  3rkl-assembly1_A  TM=3.712E-01  e=7.250E+00  Sulfolobus turreted icosahedral virus 1
  6k4y-assembly1_M  TM=3.073E-01  e=3.720E+00  Tequatrovirus T4

Sequence (71 aa):
MALDWLAAAGLTLKLKNCVFAAESMEYLGHTLSADGVQPVDRLIKAVEAFGSIAAPLAKLLKKDAEWCWTE

Organism: NCBI:txid1490495

Foldseek 3Di:
DVVVVCVVVVHDDDVVPDDPPDQWDDDPQWIAHPVGTHGDPVVVVCVVCVCVVCVVVVQCPDPPHDDDDDD

Secondary structure (DSSP, 8-state):
-HHHHHHHTT----GGG---S-S-EEETTEEEETTEEEE-HHHHHHHHHHHHHHHHHHHHTSTT-------

Mean predicted aligned error: 6.18 Å

pLDDT: mean 93.26, std 6.95, range [56.56, 97.5]

Solvent-accessible surface area (backbone atoms only — not comparable to full-atom values): 4692 Å² total; per-residue (Å²): 107,78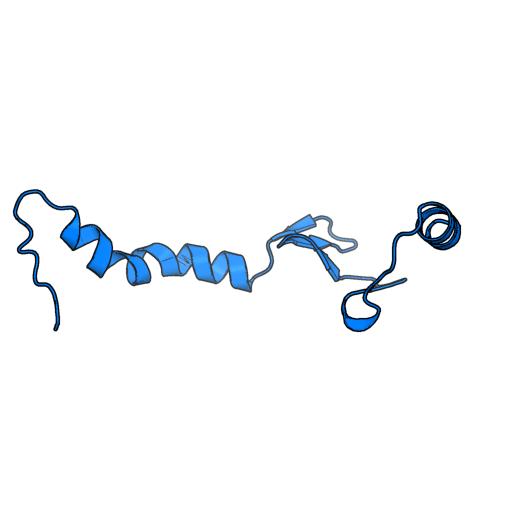,68,58,55,39,50,75,70,72,52,83,80,64,66,94,78,62,84,73,98,62,76,59,48,81,53,97,68,22,35,41,40,92,93,41,82,41,75,33,67,72,59,54,52,49,60,72,46,38,63,72,71,44,43,70,62,60,51,61,72,42,96,83,45,84,84,78,84,81,132

Radius of gyration: 21.42 Å; Cα contacts (8 Å, |Δi|>4): 36; chains: 1; bounding box: 48×28×55 Å

InterPro domains:
  IPR043128 Reverse transcriptase/Diguanylate cyclase domain [G3DSA:3.30.70.270] (1-40)
  IPR043502 DNA/RNA polymerase superfamily [SSF56672] (2-71)